Protein AF-A0A938KJ91-F1 (afdb_monomer)

pLDDT: mean 70.82, std 16.23, range [36.03, 95.19]

Radius of gyration: 26.96 Å; Cα contacts (8 Å, |Δi|>4): 65; chains: 1; bounding box: 67×36×74 Å

Structure (mmCIF, N/CA/C/O backbone):
data_AF-A0A938KJ91-F1
#
_entry.id   AF-A0A938KJ91-F1
#
loop_
_atom_site.group_PDB
_atom_site.id
_atom_site.type_symbol
_atom_site.label_atom_id
_atom_site.label_alt_id
_atom_site.label_comp_id
_atom_site.label_asym_id
_atom_site.label_entity_id
_atom_site.label_seq_id
_atom_site.pdbx_PDB_ins_code
_atom_site.Cartn_x
_atom_site.Cartn_y
_atom_site.Cartn_z
_atom_site.occupancy
_atom_site.B_iso_or_equiv
_atom_site.auth_seq_id
_atom_site.auth_comp_id
_atom_site.auth_asym_id
_atom_site.auth_atom_id
_atom_site.pdbx_PDB_model_num
ATOM 1 N N . MET A 1 1 ? 25.084 -14.509 -13.157 1.00 48.00 1 MET A N 1
ATOM 2 C CA . MET A 1 1 ? 23.986 -14.872 -12.231 1.00 48.00 1 MET A CA 1
ATOM 3 C C . MET A 1 1 ? 22.673 -14.112 -12.524 1.00 48.00 1 MET A C 1
ATOM 5 O O . MET A 1 1 ? 22.251 -13.310 -11.703 1.00 48.00 1 MET A O 1
ATOM 9 N N . PRO A 1 2 ? 22.003 -14.309 -13.680 1.00 60.06 2 PRO A N 1
ATOM 10 C CA . PRO A 1 2 ? 20.769 -13.576 -14.022 1.00 60.06 2 PRO A CA 1
ATOM 11 C C . PRO A 1 2 ? 19.477 -14.132 -13.387 1.00 60.06 2 PRO A C 1
ATOM 13 O O . PRO A 1 2 ? 18.510 -13.391 -13.254 1.00 60.06 2 PRO A O 1
ATOM 16 N N . ARG A 1 3 ? 19.447 -15.405 -12.964 1.00 67.56 3 ARG A N 1
ATOM 17 C CA . ARG A 1 3 ? 18.229 -16.057 -12.437 1.00 67.56 3 ARG A CA 1
ATOM 18 C C . ARG A 1 3 ? 17.802 -15.545 -11.054 1.00 67.56 3 ARG A C 1
ATOM 20 O O . ARG A 1 3 ? 16.616 -15.363 -10.818 1.00 67.56 3 ARG A O 1
ATOM 27 N N . ARG A 1 4 ? 18.766 -15.246 -10.176 1.00 69.56 4 ARG A N 1
ATOM 28 C CA . ARG A 1 4 ? 18.517 -14.787 -8.799 1.00 69.56 4 ARG A CA 1
ATOM 29 C C . ARG A 1 4 ? 17.796 -13.433 -8.745 1.00 69.56 4 ARG A C 1
ATOM 31 O O . ARG A 1 4 ? 16.768 -13.329 -8.095 1.00 69.56 4 ARG A O 1
ATOM 38 N N . ARG A 1 5 ? 18.256 -12.445 -9.524 1.00 67.56 5 ARG A N 1
ATOM 39 C CA . ARG A 1 5 ? 17.612 -11.117 -9.607 1.00 67.56 5 ARG A CA 1
ATOM 40 C C . ARG A 1 5 ? 16.179 -11.173 -10.142 1.00 67.56 5 ARG A C 1
ATOM 42 O O . ARG A 1 5 ? 15.347 -10.375 -9.734 1.00 67.56 5 ARG A O 1
ATOM 49 N N . LEU A 1 6 ? 15.897 -12.092 -11.069 1.00 69.69 6 LEU A N 1
ATOM 50 C CA . LEU A 1 6 ? 14.546 -12.289 -11.599 1.00 69.69 6 LEU A CA 1
ATOM 51 C C . LEU A 1 6 ? 13.614 -12.856 -10.518 1.00 69.69 6 LEU A C 1
ATOM 53 O O . LEU A 1 6 ? 12.513 -12.349 -10.349 1.00 69.69 6 LEU A O 1
ATOM 57 N N . ALA A 1 7 ? 14.069 -13.862 -9.766 1.00 69.75 7 ALA A N 1
ATOM 58 C CA . ALA A 1 7 ? 13.302 -14.438 -8.663 1.00 69.75 7 ALA A CA 1
ATOM 59 C C . ALA A 1 7 ? 13.057 -13.419 -7.536 1.00 69.75 7 ALA A C 1
ATOM 61 O O . ALA A 1 7 ? 11.929 -13.279 -7.078 1.00 69.75 7 ALA A O 1
ATOM 62 N N . GLU A 1 8 ? 14.080 -12.648 -7.155 1.00 68.88 8 GLU A N 1
ATOM 63 C CA . GLU A 1 8 ? 13.968 -11.564 -6.163 1.00 68.88 8 GLU A CA 1
ATOM 64 C C . GLU A 1 8 ? 12.967 -10.478 -6.597 1.00 68.88 8 GLU A C 1
ATOM 66 O O . GLU A 1 8 ? 12.257 -9.918 -5.765 1.00 68.88 8 GLU A O 1
ATOM 71 N N . TYR A 1 9 ? 12.875 -10.192 -7.901 1.00 66.31 9 TYR A N 1
ATOM 72 C CA . TYR A 1 9 ? 11.889 -9.256 -8.444 1.00 66.31 9 TYR A CA 1
ATOM 73 C C . TYR A 1 9 ? 10.463 -9.825 -8.404 1.00 66.31 9 TYR A C 1
ATOM 75 O O . TYR A 1 9 ? 9.531 -9.109 -8.047 1.00 66.31 9 TYR A O 1
ATOM 83 N N . LEU A 1 10 ? 10.293 -11.111 -8.733 1.00 67.88 10 LEU A N 1
ATOM 84 C CA . LEU A 1 10 ? 8.991 -11.791 -8.711 1.00 67.88 10 LEU A CA 1
ATOM 85 C C . LEU A 1 10 ? 8.439 -11.965 -7.290 1.00 67.88 10 LEU A C 1
ATOM 87 O O . LEU A 1 10 ? 7.236 -11.863 -7.087 1.00 67.88 10 LEU A O 1
ATOM 91 N N . LEU A 1 11 ? 9.316 -12.195 -6.311 1.00 68.81 11 LEU A N 1
ATOM 92 C CA . LEU A 1 11 ? 8.953 -12.417 -4.908 1.00 68.81 11 LEU A CA 1
ATOM 93 C C . LEU A 1 11 ? 8.859 -11.122 -4.091 1.00 68.81 11 LEU A C 1
ATOM 95 O O . LEU A 1 11 ? 8.714 -11.171 -2.869 1.00 68.81 11 LEU A O 1
ATOM 99 N N . ARG A 1 12 ? 8.977 -9.950 -4.726 1.00 71.81 12 ARG A N 1
ATOM 100 C CA . ARG A 1 12 ? 9.001 -8.692 -3.985 1.00 71.81 12 ARG A CA 1
ATOM 101 C C . ARG A 1 12 ? 7.652 -8.428 -3.323 1.00 71.81 12 ARG A C 1
ATOM 103 O O . ARG A 1 12 ? 6.625 -8.338 -3.997 1.00 71.81 12 ARG A O 1
ATOM 110 N N . ALA A 1 13 ? 7.694 -8.225 -2.005 1.00 70.38 13 ALA A N 1
ATOM 111 C CA . ALA A 1 13 ? 6.528 -7.824 -1.239 1.00 70.38 13 ALA A CA 1
ATOM 112 C C . ALA A 1 13 ? 5.919 -6.535 -1.836 1.00 70.38 13 ALA A C 1
ATOM 114 O O . ALA A 1 13 ? 6.646 -5.559 -2.059 1.00 70.38 13 ALA A O 1
ATOM 115 N N . PRO A 1 14 ? 4.606 -6.521 -2.127 1.00 71.38 14 PRO A N 1
ATOM 116 C CA . PRO A 1 14 ? 3.905 -5.369 -2.699 1.00 71.38 14 PRO A CA 1
ATOM 117 C C . PRO A 1 14 ? 3.937 -4.102 -1.833 1.00 71.38 14 PRO A C 1
ATOM 119 O O . PRO A 1 14 ? 3.900 -3.002 -2.379 1.00 71.38 14 PRO A O 1
ATOM 122 N N . PHE A 1 15 ? 4.039 -4.244 -0.512 1.00 75.75 15 PHE A N 1
ATOM 123 C CA . PHE A 1 15 ? 3.978 -3.147 0.452 1.00 75.75 15 PHE A CA 1
ATOM 124 C C . PHE A 1 15 ? 5.038 -3.320 1.543 1.00 75.75 15 PHE A C 1
ATOM 126 O O . PHE A 1 15 ? 5.428 -4.439 1.874 1.00 75.75 15 PHE A O 1
ATOM 133 N N . SER A 1 16 ? 5.508 -2.196 2.091 1.00 83.81 16 SER A N 1
ATOM 134 C CA . SER A 1 16 ? 6.362 -2.194 3.282 1.00 83.81 16 SER A CA 1
ATOM 135 C C . SER A 1 16 ? 5.500 -1.952 4.513 1.00 83.81 16 SER A C 1
ATOM 137 O O . SER A 1 16 ? 4.779 -0.956 4.569 1.00 83.81 16 SER A O 1
ATOM 139 N N . LEU A 1 17 ? 5.607 -2.842 5.498 1.00 87.31 17 LEU A N 1
ATOM 140 C CA . LEU A 1 17 ? 4.917 -2.716 6.783 1.00 87.31 17 LEU A CA 1
ATOM 141 C C . LEU A 1 17 ? 5.382 -1.481 7.564 1.00 87.31 17 LEU A C 1
ATOM 143 O O . LEU A 1 17 ? 4.568 -0.830 8.204 1.00 87.31 17 LEU A O 1
ATOM 147 N N . GLU A 1 18 ? 6.650 -1.088 7.427 1.00 90.00 18 GLU A N 1
ATOM 148 C CA . GLU A 1 18 ? 7.229 0.102 8.078 1.00 90.00 18 GLU A CA 1
ATOM 149 C C . GLU A 1 18 ? 6.509 1.406 7.696 1.00 90.00 18 GLU A C 1
ATOM 151 O O . GLU A 1 18 ? 6.593 2.414 8.394 1.00 90.00 18 GLU A O 1
ATOM 156 N N . LYS A 1 19 ? 5.801 1.402 6.561 1.00 90.56 19 LYS A N 1
ATOM 157 C CA . LYS A 1 19 ? 5.067 2.559 6.042 1.00 90.56 19 LYS A CA 1
ATOM 158 C C . LYS A 1 19 ? 3.629 2.641 6.542 1.00 90.56 19 LYS A C 1
ATOM 160 O O . LYS A 1 19 ? 2.959 3.627 6.239 1.00 90.56 19 LYS A O 1
ATOM 165 N N . ILE A 1 20 ? 3.155 1.628 7.262 1.00 93.00 20 ILE A N 1
ATOM 166 C CA . ILE A 1 20 ? 1.771 1.503 7.710 1.00 93.00 20 ILE A CA 1
ATOM 167 C C . ILE A 1 20 ? 1.729 1.743 9.216 1.00 93.00 20 ILE A C 1
ATOM 169 O O . ILE A 1 20 ? 2.496 1.167 9.982 1.00 93.00 20 ILE A O 1
ATOM 173 N N . THR A 1 21 ? 0.824 2.604 9.661 1.00 94.44 21 THR A N 1
ATOM 174 C CA . THR A 1 21 ? 0.555 2.812 11.084 1.00 94.44 21 THR A CA 1
ATOM 175 C C . THR A 1 21 ? -0.944 2.746 11.305 1.00 94.44 21 THR A C 1
ATOM 177 O O . THR A 1 21 ? -1.692 3.516 10.708 1.00 94.44 21 THR A O 1
ATOM 180 N N . TYR A 1 22 ? -1.379 1.803 12.136 1.00 94.38 22 TYR A N 1
ATOM 181 C CA . TYR A 1 22 ? -2.783 1.640 12.490 1.00 94.38 22 TYR A CA 1
ATOM 182 C C . TYR A 1 22 ? -3.093 2.417 13.766 1.00 94.38 22 TYR A C 1
ATOM 184 O O . TYR A 1 22 ? -2.367 2.300 14.752 1.00 94.38 22 TYR A O 1
ATOM 192 N N . ASN A 1 23 ? -4.172 3.193 13.742 1.00 93.62 23 ASN A N 1
ATOM 193 C CA . ASN A 1 23 ? -4.744 3.813 14.924 1.00 93.62 23 ASN A CA 1
ATOM 194 C C . ASN A 1 23 ? -6.047 3.087 15.285 1.00 93.62 23 ASN A C 1
ATOM 196 O O . ASN A 1 23 ? -7.021 3.141 14.529 1.00 93.62 23 ASN A O 1
ATOM 200 N N . ALA A 1 24 ? -6.051 2.427 16.444 1.00 92.00 24 ALA A N 1
ATOM 201 C CA . ALA A 1 24 ? -7.179 1.637 16.921 1.00 92.00 24 ALA A CA 1
ATOM 202 C C . ALA A 1 24 ? -8.386 2.493 17.333 1.00 92.00 24 ALA A C 1
ATOM 204 O O . ALA A 1 24 ? -9.515 2.082 17.089 1.00 92.00 24 ALA A O 1
ATOM 205 N N . GLU A 1 25 ? -8.166 3.682 17.900 1.00 91.56 25 GLU A N 1
ATOM 206 C CA . GLU A 1 25 ? -9.245 4.540 18.412 1.00 91.56 25 GLU A CA 1
ATOM 207 C C . GLU A 1 25 ? -10.111 5.103 17.284 1.00 91.56 25 GLU A C 1
ATOM 209 O O . GLU A 1 25 ? -11.334 5.136 17.370 1.00 91.56 25 GLU A O 1
ATOM 214 N N . ALA A 1 26 ? -9.466 5.511 16.192 1.00 89.38 26 ALA A N 1
ATOM 215 C CA . ALA A 1 26 ? -10.128 6.105 15.036 1.00 89.38 26 ALA A CA 1
ATOM 216 C C . ALA A 1 26 ? -10.416 5.092 13.911 1.00 89.38 26 ALA A C 1
ATOM 218 O O . ALA A 1 26 ? -10.840 5.502 12.831 1.00 89.38 26 ALA A O 1
ATOM 219 N N . ALA A 1 27 ? -10.119 3.800 14.118 1.00 92.44 27 ALA A N 1
ATOM 220 C CA . ALA A 1 27 ? -10.207 2.739 13.106 1.00 92.44 27 ALA A CA 1
ATOM 221 C C . ALA A 1 27 ? -9.620 3.155 11.737 1.00 92.44 27 ALA A C 1
ATOM 223 O O . ALA A 1 27 ? -10.195 2.901 10.671 1.00 92.44 27 ALA A O 1
ATOM 224 N N . SER A 1 28 ? -8.472 3.837 11.769 1.00 93.50 28 SER A N 1
ATOM 225 C CA . SER A 1 28 ? -7.849 4.447 10.594 1.00 93.50 28 SER A CA 1
ATOM 226 C C . SER A 1 28 ? -6.418 3.969 10.400 1.00 93.50 28 SER A C 1
ATOM 228 O O . SER A 1 28 ? -5.710 3.590 11.335 1.00 93.50 28 SER A O 1
ATOM 230 N N . VAL A 1 29 ? -5.997 3.963 9.142 1.00 94.88 29 VAL A N 1
ATOM 231 C CA . VAL A 1 29 ? -4.675 3.530 8.711 1.00 94.88 29 VAL A CA 1
ATOM 232 C C . VAL A 1 29 ? -3.969 4.717 8.079 1.00 94.88 29 VAL A C 1
ATOM 234 O O . VAL A 1 29 ? -4.422 5.265 7.075 1.00 94.88 29 VAL A O 1
ATOM 237 N N . LEU A 1 30 ? -2.834 5.098 8.653 1.00 93.44 30 LEU A N 1
ATOM 238 C CA . LEU A 1 30 ? -1.917 6.065 8.073 1.00 93.44 30 LEU A CA 1
ATOM 239 C C . LEU A 1 30 ? -0.903 5.326 7.202 1.00 93.44 30 LEU A C 1
ATOM 241 O O . LEU A 1 30 ? -0.109 4.524 7.700 1.00 93.44 30 LEU A O 1
ATOM 245 N N . TYR A 1 31 ? -0.894 5.637 5.912 1.00 92.69 31 TYR A N 1
ATOM 246 C CA . TYR A 1 31 ? 0.097 5.137 4.971 1.00 92.69 31 TYR A CA 1
ATOM 247 C C . TYR A 1 31 ? 1.075 6.246 4.585 1.00 92.69 31 TYR A C 1
ATOM 249 O O . TYR A 1 31 ? 0.663 7.326 4.165 1.00 92.69 31 TYR A O 1
ATOM 257 N N . ARG A 1 32 ? 2.382 5.992 4.713 1.00 90.19 32 ARG A N 1
ATOM 258 C CA . ARG A 1 32 ? 3.446 6.963 4.409 1.00 90.19 32 ARG A CA 1
ATOM 259 C C . ARG A 1 32 ? 4.149 6.615 3.100 1.00 90.19 32 ARG A C 1
ATOM 261 O O . ARG A 1 32 ? 4.633 5.500 2.912 1.00 90.19 32 ARG A O 1
ATOM 268 N N . SER A 1 33 ? 4.281 7.583 2.203 1.00 85.81 33 SER A N 1
ATOM 269 C CA . SER A 1 33 ? 4.994 7.443 0.933 1.00 85.81 33 SER A CA 1
ATOM 270 C C . SER A 1 33 ? 6.151 8.433 0.820 1.00 85.81 33 SER A C 1
ATOM 272 O O . SER A 1 33 ? 6.272 9.391 1.581 1.00 85.81 33 SER A O 1
ATOM 274 N N . ALA A 1 34 ? 7.012 8.215 -0.177 1.00 82.94 34 ALA A N 1
ATOM 275 C CA . ALA A 1 34 ? 7.920 9.272 -0.603 1.00 82.94 34 ALA A CA 1
ATOM 276 C C . ALA A 1 34 ? 7.103 10.463 -1.127 1.00 82.94 34 ALA A C 1
ATOM 278 O O . ALA A 1 34 ? 5.999 10.281 -1.654 1.00 82.94 34 ALA A O 1
ATOM 279 N N . ARG A 1 35 ? 7.655 11.668 -0.980 1.00 83.06 35 ARG A N 1
ATOM 280 C CA . ARG A 1 35 ? 7.003 12.912 -1.389 1.00 83.06 35 ARG A CA 1
ATOM 281 C C . ARG A 1 35 ? 6.682 12.895 -2.873 1.00 83.06 35 ARG A C 1
ATOM 283 O O . ARG A 1 35 ? 7.580 12.768 -3.705 1.00 83.06 35 ARG A O 1
ATOM 290 N N . HIS A 1 36 ? 5.400 13.028 -3.205 1.00 78.00 36 HIS A N 1
ATOM 291 C CA . HIS A 1 36 ? 4.992 13.108 -4.600 1.00 78.00 36 HIS A CA 1
ATOM 292 C C . HIS A 1 36 ? 5.396 14.469 -5.183 1.00 78.00 36 HIS A C 1
ATOM 294 O O . HIS A 1 36 ? 4.986 15.506 -4.668 1.00 78.00 36 HIS A O 1
ATOM 300 N N . TRP A 1 37 ? 6.150 14.483 -6.282 1.00 79.06 37 TRP A N 1
ATOM 301 C CA . TRP A 1 37 ? 6.707 15.707 -6.882 1.00 79.06 37 TRP A CA 1
ATOM 302 C C . TRP A 1 37 ? 5.652 16.748 -7.291 1.00 79.06 37 TRP A C 1
ATOM 304 O O . TRP A 1 37 ? 5.938 17.941 -7.304 1.00 79.06 37 TRP A O 1
ATOM 314 N N . ARG A 1 38 ? 4.427 16.314 -7.614 1.00 80.19 38 ARG A N 1
ATOM 315 C CA . ARG A 1 38 ? 3.355 17.210 -8.078 1.00 80.19 38 ARG A CA 1
ATOM 316 C C . ARG A 1 38 ? 2.440 17.684 -6.956 1.00 80.19 38 ARG A C 1
ATOM 318 O O . ARG A 1 38 ? 2.076 18.847 -6.895 1.00 80.19 38 ARG A O 1
ATOM 325 N N . THR A 1 39 ? 2.056 16.764 -6.080 1.00 81.19 39 THR A N 1
ATOM 326 C CA . THR A 1 39 ? 1.033 17.002 -5.045 1.00 81.19 39 THR A CA 1
ATOM 327 C C . THR A 1 39 ? 1.672 17.368 -3.709 1.00 81.19 39 THR A C 1
ATOM 329 O O . THR A 1 39 ? 0.980 17.798 -2.797 1.00 81.19 39 THR A O 1
ATOM 332 N N . GLN A 1 40 ? 2.987 17.149 -3.577 1.00 79.62 40 GLN A N 1
ATOM 333 C CA . GLN A 1 40 ? 3.799 17.377 -2.379 1.00 79.62 40 GLN A CA 1
ATOM 334 C C . GLN A 1 40 ? 3.270 16.684 -1.109 1.00 79.62 40 GLN A C 1
ATOM 336 O O . GLN A 1 40 ? 3.734 16.983 -0.010 1.00 79.62 40 GLN A O 1
ATOM 341 N N . ARG A 1 41 ? 2.328 15.743 -1.265 1.00 81.31 41 ARG A N 1
ATOM 342 C CA . ARG A 1 41 ? 1.768 14.903 -0.206 1.00 81.31 41 ARG A CA 1
ATOM 343 C C . ARG A 1 41 ? 2.686 13.707 0.046 1.00 81.31 41 ARG A C 1
ATOM 345 O O . ARG A 1 41 ? 3.223 13.124 -0.900 1.00 81.31 41 ARG A O 1
ATOM 352 N N . ASN A 1 42 ? 2.836 13.370 1.327 1.00 84.81 42 ASN A N 1
ATOM 353 C CA . ASN A 1 42 ? 3.749 12.330 1.826 1.00 84.81 42 ASN A CA 1
ATOM 354 C C . ASN A 1 42 ? 3.017 11.202 2.556 1.00 84.81 42 ASN A C 1
ATOM 356 O O . ASN A 1 42 ? 3.636 10.224 2.965 1.00 84.81 42 ASN A O 1
ATOM 360 N N . PHE A 1 43 ? 1.721 11.363 2.796 1.00 89.44 43 PHE A N 1
ATOM 361 C CA . PHE A 1 43 ? 0.933 10.393 3.524 1.00 89.44 43 PHE A CA 1
ATOM 362 C C . PHE A 1 43 ? -0.525 10.466 3.100 1.00 89.44 43 PHE A C 1
ATOM 364 O O . PHE A 1 43 ? -0.996 11.497 2.610 1.00 89.44 43 PHE A O 1
ATOM 371 N N . GLU A 1 44 ? -1.218 9.362 3.312 1.00 90.19 44 GLU A N 1
ATOM 372 C CA . GLU A 1 44 ? -2.639 9.217 3.062 1.00 90.19 44 GLU A CA 1
ATOM 373 C C . GLU A 1 44 ? -3.269 8.512 4.261 1.00 90.19 44 GLU A C 1
ATOM 375 O O . GLU A 1 44 ? -2.685 7.584 4.827 1.00 90.19 44 GLU A O 1
ATOM 380 N N . VAL A 1 45 ? -4.424 9.014 4.691 1.00 92.06 45 VAL A N 1
ATOM 381 C CA . VAL A 1 45 ? -5.186 8.452 5.805 1.00 92.06 45 VAL A CA 1
ATOM 382 C C . VAL A 1 45 ? -6.386 7.737 5.211 1.00 92.06 45 VAL A C 1
ATOM 384 O O . VAL A 1 45 ? -7.196 8.352 4.522 1.00 92.06 45 VAL A O 1
ATOM 387 N N . PHE A 1 46 ? -6.491 6.447 5.490 1.00 91.81 46 PHE A N 1
ATOM 388 C CA . PHE A 1 46 ? -7.591 5.597 5.059 1.00 91.81 46 PHE A CA 1
ATOM 389 C C . PHE A 1 46 ? -8.427 5.186 6.269 1.00 91.81 46 PHE A C 1
ATOM 391 O O . PHE A 1 46 ? -7.891 5.011 7.364 1.00 91.81 46 PHE A O 1
ATOM 398 N N . SER A 1 47 ? -9.726 4.950 6.085 1.00 95.19 47 SER A N 1
ATOM 399 C CA . SER A 1 47 ? -10.447 4.096 7.033 1.00 95.19 47 SER A CA 1
ATOM 400 C C . SER A 1 47 ? -9.971 2.650 6.875 1.00 95.19 47 SER A C 1
ATOM 402 O O . SER A 1 47 ? -9.534 2.245 5.793 1.00 95.19 47 SER A O 1
ATOM 404 N N . ALA A 1 48 ? -10.059 1.848 7.937 1.00 93.06 48 ALA A N 1
ATOM 405 C CA . ALA A 1 48 ? -9.585 0.463 7.915 1.00 93.06 48 ALA A CA 1
ATOM 406 C C . ALA A 1 48 ? -10.206 -0.369 6.774 1.00 93.06 48 ALA A C 1
ATOM 408 O O . ALA A 1 48 ? -9.510 -1.122 6.096 1.00 93.06 48 ALA A O 1
ATOM 409 N N . GLN A 1 49 ? -11.504 -0.187 6.513 1.00 94.88 49 GLN A N 1
ATOM 410 C CA . GLN A 1 49 ? -12.238 -0.904 5.464 1.00 94.88 49 GLN A CA 1
ATOM 411 C C . GLN A 1 49 ? -11.767 -0.511 4.060 1.00 94.88 49 GLN A C 1
ATOM 413 O O . GLN A 1 49 ? -11.522 -1.382 3.227 1.00 94.88 49 GLN A O 1
ATOM 418 N N . GLN A 1 50 ? -11.592 0.790 3.809 1.00 94.00 50 GLN A N 1
ATOM 419 C CA . GLN A 1 50 ? -11.103 1.291 2.521 1.00 94.00 50 GLN A CA 1
ATOM 420 C C . GLN A 1 50 ? -9.666 0.838 2.264 1.00 94.00 50 GLN A C 1
ATOM 422 O O . GLN A 1 50 ? -9.319 0.468 1.145 1.00 94.00 50 GLN A O 1
ATOM 427 N N . PHE A 1 51 ? -8.845 0.791 3.316 1.00 92.12 51 PHE A N 1
ATOM 428 C CA . PHE A 1 51 ? -7.484 0.284 3.215 1.00 92.12 51 PHE A CA 1
ATOM 429 C C . PHE A 1 51 ? -7.448 -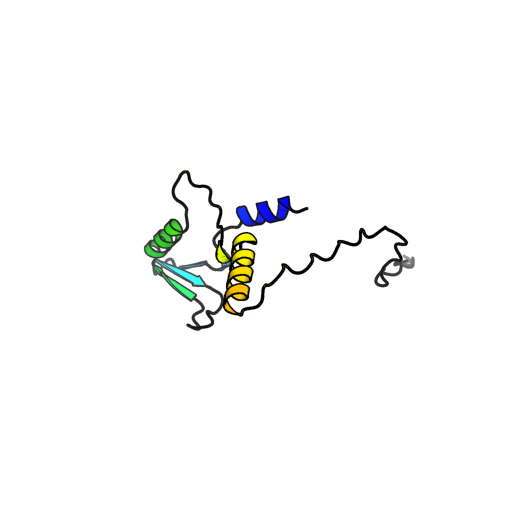1.193 2.808 1.00 92.12 51 PHE A C 1
ATOM 431 O O . PHE A 1 51 ? -6.687 -1.555 1.913 1.00 92.12 51 PHE A O 1
ATOM 438 N N . ILE A 1 52 ? -8.289 -2.038 3.417 1.00 92.44 52 ILE A N 1
ATOM 439 C CA . ILE A 1 52 ? -8.394 -3.461 3.062 1.00 92.44 52 ILE A CA 1
ATOM 440 C C . ILE A 1 52 ? -8.878 -3.629 1.618 1.00 92.44 52 ILE A C 1
ATOM 442 O O . ILE A 1 52 ? -8.295 -4.418 0.880 1.00 92.44 52 ILE A O 1
ATOM 446 N N . ALA A 1 53 ? -9.894 -2.874 1.194 1.00 94.06 53 ALA A N 1
ATOM 447 C CA . ALA A 1 53 ? -10.390 -2.923 -0.181 1.00 94.06 53 ALA A CA 1
ATOM 448 C C . ALA A 1 53 ? -9.284 -2.576 -1.196 1.00 94.06 53 ALA A C 1
ATOM 450 O O . ALA A 1 53 ? -9.001 -3.364 -2.096 1.00 94.06 53 ALA A O 1
ATOM 451 N N . ALA A 1 54 ? -8.570 -1.468 -0.978 1.00 89.31 54 ALA A N 1
ATOM 452 C CA . ALA A 1 54 ? -7.452 -1.061 -1.831 1.00 89.31 54 ALA A CA 1
ATOM 453 C C . ALA A 1 54 ? -6.291 -2.078 -1.828 1.00 89.31 54 ALA A C 1
ATOM 455 O O . ALA A 1 54 ? -5.590 -2.242 -2.828 1.00 89.31 54 ALA A O 1
ATOM 456 N N . LEU A 1 55 ? -6.075 -2.770 -0.705 1.00 87.25 55 LEU A N 1
ATOM 457 C CA . LEU A 1 55 ? -5.110 -3.865 -0.589 1.00 87.25 55 LEU A CA 1
ATOM 458 C C . LEU A 1 55 ? -5.496 -5.058 -1.463 1.00 87.25 55 LEU A C 1
ATOM 460 O O . LEU A 1 55 ? -4.639 -5.622 -2.146 1.00 87.25 55 LEU A O 1
ATOM 464 N N . LEU A 1 56 ? -6.774 -5.432 -1.444 1.00 88.00 56 LEU A N 1
ATOM 465 C CA . LEU A 1 56 ? -7.302 -6.536 -2.238 1.00 88.00 56 LEU A CA 1
ATOM 466 C C . LEU A 1 56 ? -7.241 -6.232 -3.737 1.00 88.00 56 LEU A C 1
ATOM 468 O O . LEU A 1 56 ? -6.872 -7.118 -4.500 1.00 88.00 56 LEU A O 1
ATOM 472 N N . ASP A 1 57 ? -7.474 -4.986 -4.151 1.00 85.56 57 ASP A N 1
ATOM 473 C CA . ASP A 1 57 ? -7.352 -4.570 -5.558 1.00 85.56 57 ASP A CA 1
ATOM 474 C C . ASP A 1 57 ? -5.931 -4.744 -6.121 1.00 85.56 57 ASP A C 1
ATOM 476 O O . ASP A 1 57 ? -5.736 -4.897 -7.328 1.00 85.56 57 ASP A O 1
ATOM 480 N N . GLN A 1 58 ? -4.906 -4.747 -5.261 1.00 79.50 58 GLN A N 1
ATOM 481 C CA . GLN A 1 58 ? -3.538 -5.044 -5.691 1.00 79.50 58 GLN A CA 1
ATOM 482 C C . GLN A 1 58 ? -3.275 -6.540 -5.907 1.00 79.50 58 GLN A C 1
ATOM 484 O O . GLN A 1 58 ? -2.252 -6.898 -6.513 1.00 79.50 58 GLN A O 1
ATOM 489 N N . MET A 1 59 ? -4.134 -7.413 -5.376 1.00 81.00 59 MET A N 1
ATOM 490 C CA . MET A 1 59 ? -4.022 -8.856 -5.545 1.00 81.00 59 MET A CA 1
ATOM 491 C C . MET A 1 59 ? -4.603 -9.256 -6.907 1.00 81.00 59 MET A C 1
ATOM 493 O O . MET A 1 59 ? -5.693 -8.824 -7.272 1.00 81.00 59 MET A O 1
ATOM 497 N N . PRO A 1 60 ? -3.898 -10.086 -7.690 1.00 76.75 60 PRO A N 1
ATOM 498 C CA . PRO A 1 60 ? -4.423 -10.547 -8.962 1.00 76.75 60 PRO A CA 1
ATOM 499 C C . PRO A 1 60 ? -5.597 -11.509 -8.731 1.00 76.75 60 PRO A C 1
ATOM 501 O O . PRO A 1 60 ? -5.659 -12.180 -7.693 1.00 76.75 60 PRO A O 1
ATOM 504 N N . PRO A 1 61 ? -6.492 -11.654 -9.720 1.00 77.81 61 PRO A N 1
ATOM 505 C CA . PRO A 1 61 ? -7.522 -12.679 -9.680 1.00 77.81 61 PRO A CA 1
ATOM 506 C C . PRO A 1 61 ? -6.897 -14.081 -9.631 1.00 77.81 61 PRO A C 1
ATOM 508 O O . PRO A 1 61 ? -5.806 -14.336 -10.153 1.00 77.81 61 PRO A O 1
ATOM 511 N N . LYS A 1 62 ? -7.613 -15.012 -8.995 1.00 80.75 62 LYS A N 1
ATOM 512 C CA . LYS A 1 62 ? -7.169 -16.402 -8.838 1.00 80.75 62 LYS A CA 1
ATOM 513 C C . LYS A 1 62 ? -6.895 -17.038 -10.208 1.00 80.75 62 LYS A C 1
ATOM 515 O O . LYS A 1 62 ? -7.685 -16.886 -11.133 1.00 80.75 62 LYS A O 1
ATOM 520 N N . GLY A 1 63 ? -5.784 -17.770 -10.322 1.00 77.19 63 GLY A N 1
ATOM 521 C CA . GLY A 1 63 ? -5.395 -18.489 -11.545 1.00 77.19 63 GLY A CA 1
ATOM 522 C C . GLY A 1 63 ? -4.512 -17.704 -12.523 1.00 77.19 63 GLY A C 1
ATOM 523 O O . GLY A 1 63 ? -4.043 -18.284 -13.499 1.00 77.19 63 GLY A O 1
ATOM 524 N N . VAL A 1 64 ? -4.220 -16.425 -12.257 1.00 71.94 64 VAL A N 1
ATOM 525 C CA . VAL A 1 64 ? -3.300 -15.619 -13.075 1.00 71.94 64 VAL A CA 1
ATOM 526 C C . VAL A 1 64 ? -1.949 -15.472 -12.360 1.00 71.94 64 VAL A C 1
ATOM 528 O O . VAL A 1 64 ? -1.921 -15.079 -11.192 1.00 71.94 64 VAL A O 1
ATOM 531 N N . PRO A 1 65 ? -0.805 -15.762 -13.016 1.00 66.38 65 PRO A N 1
ATOM 532 C CA . PRO A 1 65 ? 0.508 -15.521 -12.424 1.00 66.38 65 PRO A CA 1
ATOM 533 C C . PRO A 1 65 ? 0.702 -14.039 -12.078 1.00 66.38 65 PRO A C 1
ATOM 535 O O . PRO A 1 65 ? 0.562 -13.178 -12.948 1.00 66.38 65 PRO A O 1
ATOM 538 N N . GLN A 1 66 ? 1.097 -13.741 -10.834 1.00 65.94 66 GLN A N 1
ATOM 539 C CA . GLN A 1 66 ? 1.446 -12.386 -10.387 1.00 65.94 66 GLN A CA 1
ATOM 540 C C . GLN A 1 66 ? 2.801 -11.963 -10.974 1.00 65.94 66 GLN A C 1
ATOM 542 O O . GLN A 1 66 ? 3.815 -11.894 -10.284 1.00 65.94 66 GLN A O 1
ATOM 547 N N . VAL A 1 67 ? 2.853 -11.707 -12.280 1.00 66.44 67 VAL A N 1
ATOM 548 C CA . VAL A 1 67 ? 4.016 -11.098 -12.929 1.00 66.44 67 VAL A CA 1
ATOM 549 C C . VAL A 1 67 ? 3.679 -9.635 -13.170 1.00 66.44 67 VAL A C 1
ATOM 551 O O . VAL A 1 67 ? 3.025 -9.294 -14.154 1.00 66.44 67 VAL A O 1
ATOM 554 N N . ARG A 1 68 ? 4.135 -8.757 -12.268 1.00 62.22 68 ARG A N 1
ATOM 555 C CA . ARG A 1 68 ? 4.082 -7.300 -12.461 1.00 62.22 68 ARG A CA 1
ATOM 556 C C . ARG A 1 68 ? 4.993 -6.927 -13.621 1.00 62.22 68 ARG A C 1
ATOM 558 O O . ARG A 1 68 ? 6.197 -6.741 -13.468 1.00 62.22 68 ARG A O 1
ATOM 565 N N . TYR A 1 69 ? 4.420 -6.938 -14.815 1.00 57.09 69 TYR A N 1
ATOM 566 C CA . TYR A 1 69 ? 5.132 -6.695 -16.050 1.00 57.09 69 TYR A CA 1
ATOM 567 C C . TYR A 1 69 ? 4.922 -5.248 -16.479 1.00 57.09 69 TYR A C 1
ATOM 569 O O . TYR A 1 69 ? 4.003 -4.953 -17.242 1.00 57.09 69 TYR A O 1
ATOM 577 N N . ASP A 1 70 ? 5.786 -4.339 -16.022 1.00 57.56 70 ASP A N 1
ATOM 578 C CA . ASP A 1 70 ? 5.768 -2.950 -16.487 1.00 57.56 70 ASP A CA 1
ATOM 579 C C . ASP A 1 70 ? 6.194 -2.899 -17.961 1.00 57.56 70 ASP A C 1
ATOM 581 O O . ASP A 1 70 ? 7.365 -2.728 -18.324 1.00 57.56 70 ASP A O 1
ATOM 585 N N . GLY A 1 71 ? 5.212 -3.075 -18.849 1.00 63.81 71 GLY A N 1
ATOM 586 C CA . GLY A 1 71 ? 5.396 -3.160 -20.294 1.00 63.81 71 GLY A CA 1
ATOM 587 C C . GLY A 1 71 ? 6.107 -1.939 -20.868 1.00 63.81 71 GLY A C 1
ATOM 588 O O . GLY A 1 71 ? 6.811 -2.067 -21.871 1.00 63.81 71 GLY A O 1
ATOM 589 N N . CYS A 1 72 ? 6.025 -0.783 -20.200 1.00 62.12 72 CYS A N 1
ATOM 590 C CA . CYS A 1 72 ? 6.741 0.425 -20.589 1.00 62.12 72 CYS A CA 1
ATOM 591 C C . CYS A 1 72 ? 8.264 0.224 -20.584 1.00 62.12 72 CYS A C 1
ATOM 593 O O . CYS A 1 72 ? 8.929 0.713 -21.487 1.00 62.12 72 CYS A O 1
ATOM 595 N N . TYR A 1 73 ? 8.838 -0.570 -19.679 1.00 61.41 73 TYR A N 1
ATOM 596 C CA . TYR A 1 73 ? 10.293 -0.732 -19.576 1.00 61.41 73 TYR A CA 1
ATOM 597 C C . TYR A 1 73 ? 10.845 -2.029 -20.189 1.00 61.41 73 TYR A C 1
ATOM 599 O O . TYR A 1 73 ? 12.060 -2.244 -20.132 1.00 61.41 73 TYR A O 1
ATOM 607 N N . ARG A 1 74 ? 10.015 -2.846 -20.854 1.00 69.38 74 ARG A N 1
ATOM 608 C CA . ARG A 1 74 ? 10.447 -4.037 -21.613 1.00 69.38 74 ARG A CA 1
ATOM 609 C C . ARG A 1 74 ? 11.455 -3.661 -22.709 1.00 69.38 74 ARG A C 1
ATOM 611 O O . ARG A 1 74 ? 11.203 -2.768 -23.507 1.00 69.38 74 ARG A O 1
ATOM 618 N N . ASN A 1 75 ? 12.547 -4.414 -22.860 1.00 75.06 75 ASN A N 1
ATOM 619 C CA . ASN A 1 75 ? 13.520 -4.185 -23.947 1.00 75.06 75 ASN A CA 1
ATOM 620 C C . ASN A 1 75 ? 12.868 -4.138 -25.345 1.00 75.06 75 ASN A C 1
ATOM 622 O O . ASN A 1 75 ? 13.241 -3.309 -26.167 1.00 75.06 75 ASN A O 1
ATOM 626 N N . LYS A 1 76 ? 11.849 -4.975 -25.591 1.00 76.94 76 LYS A N 1
ATOM 627 C CA . LYS A 1 76 ? 11.040 -4.960 -26.823 1.00 76.94 76 LYS A CA 1
ATOM 628 C C . LYS A 1 76 ? 10.262 -3.648 -27.005 1.00 76.94 76 LYS A C 1
ATOM 630 O O . LYS A 1 76 ? 10.292 -3.101 -28.098 1.00 76.94 76 LYS A O 1
ATOM 635 N N . SER A 1 77 ? 9.590 -3.133 -25.969 1.00 77.12 77 SER A N 1
ATOM 636 C CA . SER A 1 77 ? 8.821 -1.880 -26.079 1.00 77.12 77 SER A CA 1
ATOM 637 C C . SER A 1 77 ? 9.735 -0.658 -26.175 1.00 77.12 77 SER A C 1
ATOM 639 O O . SER A 1 77 ? 9.467 0.235 -26.973 1.00 77.12 77 SER A O 1
ATOM 641 N N . ARG A 1 78 ? 10.867 -0.652 -25.454 1.00 77.94 78 ARG A N 1
ATOM 642 C CA . ARG A 1 78 ? 11.928 0.358 -25.616 1.00 77.94 78 ARG A CA 1
ATOM 643 C C . ARG A 1 78 ? 12.487 0.361 -27.037 1.00 77.94 78 ARG A C 1
ATOM 645 O O . ARG A 1 78 ? 12.572 1.420 -27.646 1.00 77.94 78 ARG A O 1
ATOM 652 N N . GLY A 1 79 ? 12.825 -0.815 -27.568 1.00 82.88 79 GLY A N 1
ATOM 653 C CA . GLY A 1 79 ? 13.335 -0.955 -28.932 1.00 82.88 79 GLY A CA 1
ATOM 654 C C . GLY A 1 79 ? 12.318 -0.519 -29.986 1.00 82.88 79 GLY A C 1
ATOM 655 O O . GLY A 1 79 ? 12.694 0.118 -30.962 1.00 82.88 79 GLY A O 1
ATOM 656 N N . LEU A 1 80 ? 11.029 -0.799 -29.771 1.00 82.69 80 LEU A N 1
ATOM 657 C CA . LEU A 1 80 ? 9.967 -0.360 -30.674 1.00 82.69 80 LEU A CA 1
ATOM 658 C C . LEU A 1 80 ? 9.814 1.167 -30.671 1.00 82.69 80 LEU A C 1
ATOM 660 O O . LEU A 1 80 ? 9.783 1.759 -31.742 1.00 82.69 80 LEU A O 1
ATOM 664 N N . ARG A 1 81 ? 9.827 1.807 -29.492 1.00 81.88 81 ARG A N 1
ATOM 665 C CA . ARG A 1 81 ? 9.780 3.275 -29.378 1.00 81.88 81 ARG A CA 1
ATOM 666 C C . ARG A 1 81 ? 10.988 3.963 -30.004 1.00 81.88 81 ARG A C 1
ATOM 668 O O . ARG A 1 81 ? 10.832 5.003 -30.628 1.00 81.88 81 ARG A O 1
ATOM 675 N N . GLN A 1 82 ? 12.180 3.385 -29.860 1.00 79.31 82 GLN A N 1
ATOM 676 C CA . GLN A 1 82 ? 13.387 3.904 -30.512 1.00 79.31 82 GLN A CA 1
ATOM 677 C C . GLN A 1 82 ? 13.277 3.842 -32.039 1.00 79.31 82 GLN A C 1
ATOM 679 O O . GLN A 1 82 ? 13.675 4.785 -32.715 1.00 79.31 82 GLN A O 1
ATOM 684 N N . ARG A 1 83 ? 12.692 2.766 -32.581 1.00 78.38 83 ARG A N 1
ATOM 685 C CA . ARG A 1 83 ? 12.446 2.637 -34.023 1.00 78.38 83 ARG A CA 1
ATOM 686 C C . ARG A 1 83 ? 11.432 3.668 -34.507 1.00 78.38 83 ARG A C 1
ATOM 688 O O . ARG A 1 83 ? 11.733 4.395 -35.441 1.00 78.38 83 ARG A O 1
ATOM 695 N N . THR A 1 84 ? 10.285 3.790 -33.839 1.00 78.56 84 THR A N 1
ATOM 696 C CA . THR A 1 84 ? 9.234 4.743 -34.234 1.00 78.56 84 THR A CA 1
ATOM 697 C C . THR A 1 84 ? 9.663 6.203 -34.066 1.00 78.56 84 THR A C 1
ATOM 699 O O . THR A 1 84 ? 9.330 7.027 -34.911 1.00 78.56 84 THR A O 1
ATOM 702 N N . ALA A 1 85 ? 10.441 6.532 -33.027 1.00 74.25 85 ALA A N 1
ATOM 703 C CA . ALA A 1 85 ? 11.006 7.871 -32.842 1.00 74.25 85 ALA A CA 1
ATOM 704 C C . ALA A 1 85 ? 12.051 8.218 -33.919 1.00 74.25 85 ALA A C 1
ATOM 706 O O . ALA A 1 85 ? 12.106 9.358 -34.374 1.00 74.25 85 ALA A O 1
ATOM 707 N N . GLY A 1 86 ? 12.843 7.237 -34.370 1.00 62.28 86 GLY A N 1
ATOM 708 C CA . GLY A 1 86 ? 13.752 7.416 -35.505 1.00 62.28 86 GLY A CA 1
ATOM 709 C C . GLY A 1 86 ? 13.014 7.641 -36.826 1.00 62.28 86 GLY A C 1
ATOM 710 O O . GLY A 1 86 ? 13.361 8.555 -37.572 1.00 62.28 86 GLY A O 1
ATOM 711 N N . THR A 1 87 ? 11.940 6.882 -37.075 1.00 58.12 87 THR A N 1
ATOM 712 C CA . THR A 1 87 ? 11.093 7.039 -38.270 1.00 58.12 87 THR A CA 1
ATOM 713 C C . THR A 1 87 ? 10.431 8.420 -38.336 1.00 58.12 87 THR A C 1
ATOM 715 O O . THR A 1 87 ? 10.431 9.031 -39.398 1.00 58.12 87 THR A O 1
ATOM 718 N N . ALA A 1 88 ? 9.940 8.955 -37.213 1.00 58.12 88 ALA A N 1
ATOM 719 C CA . ALA A 1 88 ? 9.333 10.291 -37.159 1.00 58.12 88 ALA A CA 1
ATOM 720 C C . ALA A 1 88 ? 10.340 11.447 -37.359 1.00 58.12 88 ALA A C 1
ATOM 722 O O . ALA A 1 88 ? 9.959 12.522 -37.807 1.00 58.12 88 ALA A O 1
ATOM 723 N N . SER A 1 89 ? 11.627 11.234 -37.058 1.00 53.59 89 SER A N 1
ATOM 724 C CA . SER A 1 89 ? 12.702 12.225 -37.236 1.00 53.59 89 SER A CA 1
ATOM 725 C C . SER A 1 89 ? 13.398 12.141 -38.609 1.00 53.59 89 SER A C 1
ATOM 727 O O . SER A 1 89 ? 14.394 12.836 -38.816 1.00 53.59 89 SER A O 1
ATOM 729 N N . GLY A 1 90 ? 12.951 11.271 -39.526 1.00 50.66 90 GLY A N 1
ATOM 730 C CA . GLY A 1 90 ? 13.613 11.050 -40.821 1.00 50.66 90 GLY A CA 1
ATOM 731 C C . GLY A 1 90 ? 15.006 10.405 -40.727 1.00 50.66 90 GLY A C 1
ATOM 732 O O . GLY A 1 90 ? 15.712 10.313 -41.727 1.00 50.66 90 GLY A O 1
ATOM 733 N N . LYS A 1 91 ? 15.424 9.945 -39.538 1.00 50.88 91 LYS A N 1
ATOM 734 C CA . LYS A 1 91 ? 16.723 9.300 -39.307 1.00 50.88 91 LYS A CA 1
ATOM 735 C C . LYS A 1 91 ? 16.5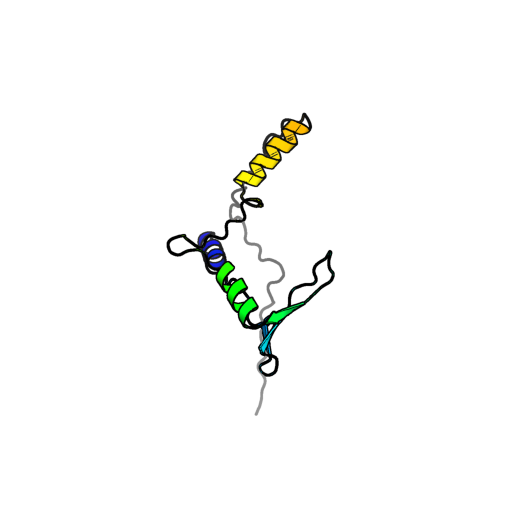03 7.805 -39.113 1.00 50.88 91 LYS A C 1
ATOM 737 O O . LYS A 1 91 ? 15.998 7.374 -38.075 1.00 50.88 91 LYS A O 1
ATOM 742 N N . THR A 1 92 ? 16.918 6.996 -40.085 1.00 47.34 92 THR A N 1
ATOM 743 C CA . THR A 1 92 ? 16.961 5.532 -39.958 1.00 47.34 92 THR A CA 1
ATOM 744 C C . THR A 1 92 ? 17.951 5.156 -38.852 1.00 47.34 92 THR A C 1
ATOM 746 O O . THR A 1 92 ? 19.143 4.986 -39.090 1.00 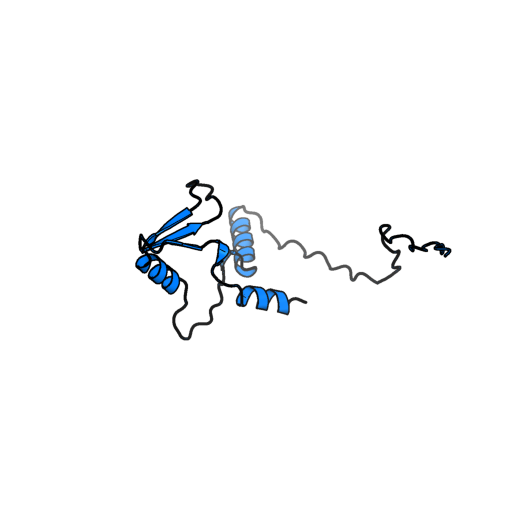47.34 92 THR A O 1
ATOM 749 N N . HIS A 1 93 ? 17.481 5.071 -37.605 1.00 54.22 93 HIS A N 1
ATOM 750 C CA . HIS A 1 93 ? 18.305 4.650 -36.476 1.00 54.22 93 HIS A CA 1
ATOM 751 C C . HIS A 1 93 ? 18.580 3.146 -36.585 1.00 54.22 93 HIS A C 1
ATOM 753 O O . HIS A 1 93 ? 17.797 2.311 -36.123 1.00 54.22 93 HIS A O 1
ATOM 759 N N . ALA A 1 94 ? 19.716 2.792 -37.188 1.00 56.47 94 ALA A N 1
ATOM 760 C CA . ALA A 1 94 ? 20.310 1.478 -36.993 1.00 56.47 94 ALA A CA 1
ATOM 761 C C . ALA A 1 94 ? 20.572 1.284 -35.484 1.00 56.47 94 ALA A C 1
ATOM 763 O O . ALA A 1 94 ? 21.017 2.226 -34.818 1.00 56.47 94 ALA A O 1
ATOM 764 N N . PRO A 1 95 ? 20.264 0.106 -34.906 1.00 58.50 95 PRO A N 1
ATOM 765 C CA . PRO A 1 95 ? 20.525 -0.139 -33.492 1.00 58.50 95 PRO A CA 1
ATOM 766 C C . PRO A 1 95 ? 22.009 0.133 -33.203 1.00 58.50 95 PRO A C 1
ATOM 768 O O . PRO A 1 95 ? 22.846 -0.283 -34.009 1.00 58.50 95 PRO A O 1
ATOM 771 N N . PRO A 1 96 ? 22.362 0.817 -32.093 1.00 59.97 96 PRO A N 1
ATOM 772 C CA . PRO A 1 96 ? 23.761 1.068 -31.782 1.00 59.97 96 PRO A CA 1
ATOM 773 C C . PRO A 1 96 ? 24.481 -0.276 -31.744 1.00 59.97 96 PRO A C 1
ATOM 775 O O . PRO A 1 96 ? 24.010 -1.212 -31.084 1.00 59.97 96 PRO A O 1
ATOM 778 N N . ALA A 1 97 ? 25.578 -0.386 -32.498 1.00 55.78 97 ALA A N 1
ATOM 779 C CA . ALA A 1 97 ? 26.385 -1.592 -32.546 1.00 55.78 97 ALA A CA 1
ATOM 780 C C . ALA A 1 97 ? 26.689 -2.001 -31.106 1.00 55.78 97 ALA A C 1
ATOM 782 O O . ALA A 1 97 ? 27.316 -1.260 -30.349 1.00 55.78 97 ALA A O 1
ATOM 783 N N . ARG A 1 98 ? 26.158 -3.158 -30.694 1.00 55.56 98 ARG A N 1
ATOM 784 C CA . ARG A 1 98 ? 26.400 -3.685 -29.355 1.00 55.56 98 ARG A CA 1
ATOM 785 C C . ARG A 1 98 ? 27.919 -3.775 -29.223 1.00 55.56 98 ARG A C 1
ATOM 787 O O . ARG A 1 98 ? 28.506 -4.477 -30.051 1.00 55.56 98 ARG A O 1
ATOM 794 N N . PRO A 1 99 ? 28.561 -3.084 -28.261 1.00 57.44 99 PRO A N 1
ATOM 795 C CA . PRO A 1 99 ? 30.008 -3.145 -28.148 1.00 57.44 99 PRO A CA 1
ATOM 796 C C . PRO A 1 99 ? 30.373 -4.621 -28.052 1.00 57.44 99 PRO A C 1
ATOM 798 O O . PRO A 1 99 ? 29.809 -5.351 -27.222 1.00 57.44 99 PRO A O 1
ATOM 801 N N . ARG A 1 100 ? 31.218 -5.091 -28.981 1.00 55.31 100 ARG A N 1
ATOM 802 C CA . ARG A 1 100 ? 31.713 -6.467 -28.953 1.00 55.31 100 ARG A CA 1
ATOM 803 C C . ARG A 1 100 ? 32.305 -6.624 -27.566 1.00 55.31 100 ARG A C 1
ATOM 805 O O . ARG A 1 100 ? 33.203 -5.877 -27.191 1.00 55.31 100 ARG A O 1
ATOM 812 N N . ARG A 1 101 ? 31.737 -7.526 -26.763 1.00 58.56 101 ARG A N 1
ATOM 813 C CA . ARG A 1 101 ? 32.326 -7.864 -25.471 1.00 58.56 101 ARG A CA 1
ATOM 814 C C . ARG A 1 101 ? 33.736 -8.335 -25.785 1.00 58.56 101 ARG A C 1
ATOM 816 O O . ARG A 1 101 ? 33.891 -9.444 -26.293 1.00 58.56 101 ARG A O 1
ATOM 823 N N . HIS A 1 102 ? 34.731 -7.495 -25.522 1.00 51.16 102 HIS A N 1
ATOM 824 C CA . HIS A 1 102 ? 36.102 -7.950 -25.463 1.00 51.16 102 HIS A CA 1
ATOM 825 C C . HIS A 1 102 ? 36.095 -9.040 -24.401 1.00 51.16 102 HIS A C 1
ATOM 827 O O . HIS A 1 102 ? 35.769 -8.798 -23.236 1.00 51.16 102 HIS A O 1
ATOM 833 N N . ARG A 1 103 ? 36.302 -10.282 -24.843 1.00 48.47 103 ARG A N 1
ATOM 834 C CA . ARG A 1 103 ? 36.574 -11.395 -23.948 1.00 48.47 103 ARG A CA 1
ATOM 835 C C . ARG A 1 103 ? 37.807 -10.945 -23.178 1.00 48.47 103 ARG A C 1
ATOM 837 O O . ARG A 1 103 ? 38.876 -10.860 -23.767 1.00 48.47 103 ARG A O 1
ATOM 844 N N . PHE A 1 104 ? 37.622 -10.543 -21.924 1.00 41.09 104 PHE A N 1
ATOM 845 C CA . PHE A 1 104 ? 38.723 -10.163 -21.056 1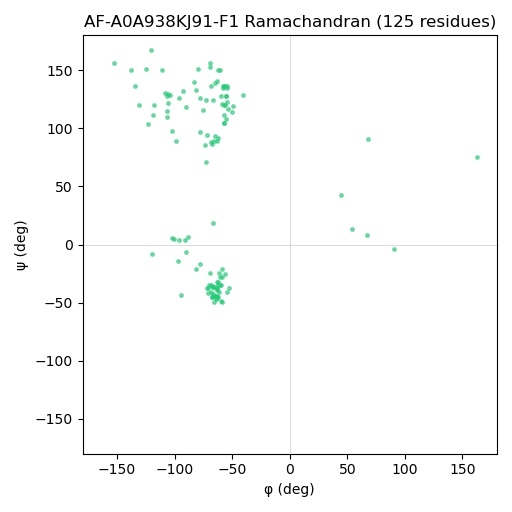.00 41.09 104 PHE A CA 1
ATOM 846 C C . PHE A 1 104 ? 39.537 -11.437 -20.845 1.00 41.09 104 PHE A C 1
ATOM 848 O O . PHE A 1 104 ? 39.174 -12.293 -20.035 1.00 41.09 104 PHE A O 1
ATOM 855 N N . SER A 1 105 ? 40.558 -11.634 -21.677 1.00 49.25 105 SER A N 1
ATOM 856 C CA . SER A 1 105 ? 41.595 -12.616 -21.414 1.00 49.25 105 SER A CA 1
ATOM 857 C C . SER A 1 105 ? 42.169 -12.244 -20.056 1.00 49.25 105 SER A C 1
ATOM 859 O O . SER A 1 105 ? 42.618 -11.116 -19.867 1.00 49.25 105 SER A O 1
ATOM 861 N N . ARG A 1 106 ? 42.081 -13.157 -19.083 1.00 50.16 106 ARG A N 1
ATOM 862 C CA . ARG A 1 106 ? 42.801 -13.016 -17.817 1.00 50.16 106 ARG A CA 1
ATOM 863 C C . ARG A 1 106 ? 44.291 -13.023 -18.148 1.00 50.16 106 ARG A C 1
ATOM 865 O O . ARG A 1 106 ? 44.886 -14.088 -18.240 1.00 50.16 106 ARG A O 1
ATOM 872 N N . MET A 1 107 ? 44.875 -11.855 -18.361 1.00 42.28 107 MET A N 1
ATOM 873 C CA . MET A 1 107 ? 46.317 -11.670 -18.394 1.00 42.28 107 MET A CA 1
ATOM 874 C C . MET A 1 107 ? 46.644 -10.706 -17.261 1.00 42.28 107 MET A C 1
ATOM 876 O O . MET A 1 107 ? 46.204 -9.563 -17.284 1.00 42.28 107 MET A O 1
ATOM 880 N N . GLY A 1 108 ? 47.329 -11.229 -16.242 1.00 53.16 108 GLY A N 1
ATOM 881 C CA . GLY A 1 108 ? 47.881 -10.474 -15.119 1.00 53.16 108 GLY A CA 1
ATOM 882 C C . GLY A 1 108 ? 46.842 -9.860 -14.184 1.00 53.16 108 GLY A C 1
ATOM 883 O O . GLY A 1 108 ? 46.445 -8.713 -14.349 1.00 53.16 108 GLY A O 1
ATOM 884 N N . GLN A 1 109 ? 46.450 -10.591 -13.138 1.00 5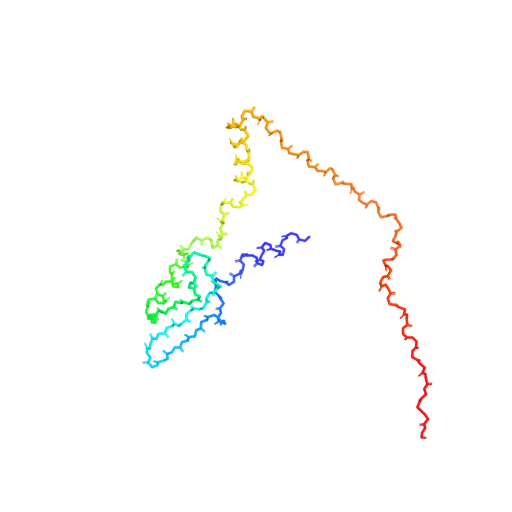2.97 109 GLN A N 1
ATOM 885 C CA . GLN A 1 109 ? 45.916 -9.940 -11.943 1.00 52.97 109 GLN A CA 1
ATOM 886 C C . GLN A 1 109 ? 47.068 -9.174 -11.276 1.00 52.97 109 GLN A C 1
ATOM 888 O O . GLN A 1 109 ? 47.766 -9.729 -10.437 1.00 52.97 109 GLN A O 1
ATOM 893 N N . ALA A 1 110 ? 47.297 -7.920 -11.665 1.00 53.97 110 ALA A N 1
ATOM 894 C CA . ALA A 1 110 ? 47.905 -6.969 -10.746 1.00 53.97 110 ALA A CA 1
ATOM 895 C C . ALA A 1 110 ? 46.806 -6.586 -9.751 1.00 53.97 110 ALA A C 1
ATOM 897 O O . ALA A 1 110 ? 45.748 -6.088 -10.146 1.00 53.97 110 ALA A O 1
ATOM 898 N N . ALA A 1 111 ? 47.013 -6.930 -8.481 1.00 54.12 111 ALA A N 1
ATOM 899 C CA . ALA A 1 111 ? 46.072 -6.629 -7.416 1.00 54.12 111 ALA A CA 1
ATOM 900 C C . ALA A 1 111 ? 45.797 -5.111 -7.376 1.00 54.12 111 ALA A C 1
ATOM 902 O O . ALA A 1 111 ? 46.734 -4.320 -7.501 1.00 54.12 111 ALA A O 1
ATOM 903 N N . PRO A 1 112 ? 44.536 -4.672 -7.229 1.00 54.66 112 PRO A N 1
ATOM 904 C CA . PRO A 1 112 ? 44.243 -3.260 -7.037 1.00 54.66 112 PRO A CA 1
ATOM 905 C C . PRO A 1 112 ? 44.872 -2.773 -5.721 1.00 54.66 112 PRO A C 1
ATOM 907 O O . PRO A 1 112 ? 44.854 -3.475 -4.711 1.00 54.66 112 PRO A O 1
ATOM 910 N N . SER A 1 113 ? 45.407 -1.554 -5.734 1.00 54.06 113 SER A N 1
ATOM 911 C CA . SER A 1 113 ? 46.230 -0.927 -4.685 1.00 54.06 113 SER A CA 1
ATOM 912 C C . SER A 1 113 ? 45.519 -0.618 -3.354 1.00 54.06 113 SER A C 1
ATOM 914 O O . SER A 1 113 ? 46.003 0.201 -2.582 1.00 54.06 113 SER A O 1
ATOM 916 N N . TRP A 1 114 ? 44.369 -1.235 -3.078 1.00 51.12 114 TRP A N 1
ATOM 917 C CA . TRP A 1 114 ? 43.700 -1.182 -1.772 1.00 51.12 114 TRP A CA 1
ATOM 918 C C . TRP A 1 114 ? 43.938 -2.445 -0.934 1.00 51.12 114 TRP A C 1
ATOM 920 O O . TRP A 1 114 ? 43.365 -2.562 0.147 1.00 51.12 114 TRP A O 1
ATOM 930 N N . ALA A 1 115 ? 44.768 -3.384 -1.407 1.00 47.62 115 ALA A N 1
ATOM 931 C CA . ALA A 1 115 ? 45.243 -4.493 -0.587 1.00 47.62 115 ALA A CA 1
ATOM 932 C C . ALA A 1 115 ? 45.911 -3.932 0.682 1.00 47.62 115 ALA A C 1
ATOM 934 O O . ALA A 1 115 ? 46.968 -3.306 0.618 1.00 47.62 115 ALA A O 1
ATOM 935 N N . MET A 1 116 ? 45.224 -4.100 1.812 1.00 50.72 116 MET A N 1
ATOM 936 C CA . MET A 1 116 ? 45.699 -3.740 3.145 1.00 50.72 116 MET A CA 1
ATOM 937 C C . MET A 1 116 ? 47.057 -4.412 3.397 1.00 50.72 116 MET A C 1
ATOM 939 O O . MET A 1 116 ? 47.177 -5.602 3.099 1.00 50.72 116 MET A O 1
ATOM 943 N N . PRO A 1 117 ? 48.063 -3.703 3.939 1.00 56.19 117 PRO A N 1
ATOM 944 C CA . PRO A 1 117 ? 49.276 -4.355 4.396 1.00 56.19 117 PRO A CA 1
ATOM 945 C C . PRO A 1 117 ? 48.941 -5.278 5.569 1.00 56.19 117 PRO A C 1
ATOM 947 O O . PRO A 1 117 ? 48.127 -4.936 6.430 1.00 56.19 117 PRO A O 1
ATOM 950 N N . ASP A 1 118 ? 49.566 -6.452 5.567 1.00 55.28 118 ASP A N 1
ATOM 951 C CA . ASP A 1 118 ? 49.443 -7.467 6.603 1.00 55.28 118 ASP A CA 1
ATOM 952 C C . ASP A 1 118 ? 49.637 -6.850 7.994 1.00 55.28 118 ASP A C 1
ATOM 954 O O . ASP A 1 118 ? 50.683 -6.282 8.314 1.00 55.28 118 ASP A O 1
ATOM 958 N N . TYR A 1 119 ? 48.611 -6.956 8.837 1.00 48.16 119 TYR A N 1
ATOM 959 C CA . TYR A 1 119 ? 48.691 -6.562 10.237 1.00 48.16 119 TYR A CA 1
ATOM 960 C C . TYR A 1 119 ? 49.521 -7.610 10.992 1.00 48.16 119 TYR A C 1
ATOM 962 O O . TYR A 1 119 ? 48.982 -8.561 11.557 1.00 48.16 119 TYR A O 1
ATOM 970 N N . SER A 1 120 ? 50.848 -7.462 10.990 1.00 58.41 120 SER A N 1
ATOM 971 C CA . SER A 1 120 ? 51.720 -8.160 11.936 1.00 58.41 120 SER A CA 1
ATOM 972 C C . SER A 1 120 ? 51.647 -7.440 13.287 1.00 58.41 120 SER A C 1
ATOM 974 O O . SER A 1 120 ? 52.297 -6.414 13.494 1.00 58.41 120 SER A O 1
ATOM 976 N N . GLY A 1 121 ? 50.815 -7.937 14.202 1.00 53.88 121 GLY A N 1
ATOM 977 C CA . GLY A 1 121 ? 50.765 -7.422 15.571 1.00 53.88 121 GLY A CA 1
ATOM 978 C C . GLY A 1 121 ? 52.054 -7.754 16.339 1.00 53.88 121 GLY A C 1
ATOM 979 O O . GLY A 1 121 ? 52.520 -8.892 16.249 1.00 53.88 121 GLY A O 1
ATOM 980 N N . PRO A 1 122 ? 52.643 -6.819 17.107 1.00 50.06 122 PRO A N 1
ATOM 981 C CA . PRO A 1 122 ? 53.731 -7.152 18.009 1.00 50.06 122 P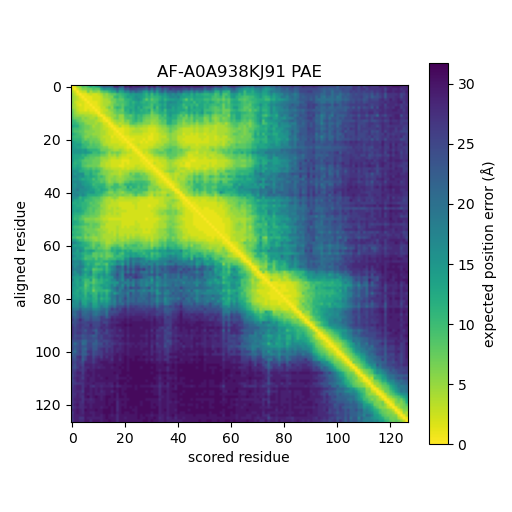RO A CA 1
ATOM 982 C C . PRO A 1 122 ? 53.195 -7.820 19.283 1.00 50.06 122 PRO A C 1
ATOM 984 O O . PRO A 1 122 ? 52.339 -7.296 19.994 1.00 50.06 122 PRO A O 1
ATOM 987 N N . THR A 1 123 ? 53.756 -8.993 19.561 1.00 58.44 123 THR A N 1
ATOM 988 C CA . THR A 1 123 ? 53.901 -9.624 20.878 1.00 58.44 123 THR A CA 1
ATOM 989 C C . THR A 1 123 ? 54.292 -8.617 21.960 1.00 58.44 123 THR A C 1
ATOM 991 O O . THR A 1 123 ? 55.303 -7.934 21.816 1.00 58.44 123 THR A O 1
ATOM 994 N N . GLY A 1 124 ? 53.561 -8.595 23.080 1.00 42.50 124 GLY A N 1
ATOM 995 C CA . GLY A 1 124 ? 54.013 -7.898 24.285 1.00 42.50 124 GLY A CA 1
ATOM 996 C C . GLY A 1 124 ? 52.928 -7.617 25.322 1.00 42.50 124 GLY A C 1
ATOM 997 O O . GLY A 1 124 ? 52.530 -6.472 25.484 1.00 42.50 124 GLY A O 1
ATOM 998 N N . TYR A 1 125 ? 52.500 -8.637 26.068 1.00 36.03 125 TYR A N 1
ATOM 999 C CA . TYR A 1 125 ? 51.966 -8.455 27.422 1.00 36.03 125 TYR A CA 1
ATOM 1000 C C . TYR A 1 125 ? 52.815 -9.328 28.352 1.00 36.03 125 TYR A C 1
ATOM 1002 O O . TYR A 1 125 ? 52.731 -10.556 28.318 1.00 36.03 125 TYR A O 1
ATOM 1010 N N . GLN A 1 126 ? 53.718 -8.683 29.092 1.00 44.56 126 GLN A N 1
ATOM 1011 C CA . GLN A 1 126 ? 54.426 -9.271 30.229 1.00 44.56 126 GLN A CA 1
ATOM 1012 C C . GLN A 1 126 ? 53.500 -9.242 31.455 1.00 44.56 126 GLN A C 1
ATOM 1014 O O . GLN A 1 126 ? 52.601 -8.403 31.526 1.00 44.56 126 GLN A O 1
ATOM 1019 N N . LYS A 1 127 ? 53.713 -10.215 32.345 1.00 44.25 127 LYS A N 1
ATOM 1020 C CA . LYS A 1 127 ? 52.962 -10.465 33.584 1.00 44.25 127 LYS A CA 1
ATOM 1021 C C . LYS A 1 127 ? 52.929 -9.282 34.544 1.00 44.25 127 LYS A C 1
ATOM 1023 O O . LYS A 1 127 ? 53.954 -8.573 34.622 1.00 44.25 127 LYS A O 1
#

Mean predicted aligned error: 17.9 Å

Foldseek 3Di:
DPPVVVVCLLPDDPDDPVQWDADPVQQKIKGAADQDPPPRDGIDIGRVVVVVVVVVVLDDPPPDRPDPDPVCPDPVNVVVVVCVVCVVVVHRDDDPDPPPPPPPDPDDPPDPPPPDPDPPDDDDDDD

Solvent-accessible surface area (backbone atoms only — not comparable to full-atom values): 8467 Å² total; per-residue (Å²): 127,72,66,60,63,52,51,56,61,63,68,52,74,94,70,65,69,92,35,52,45,79,41,81,91,74,48,28,31,41,37,56,53,76,66,35,90,85,77,68,49,40,62,50,81,34,49,50,68,58,46,52,51,60,54,52,71,72,51,71,64,91,96,56,83,77,68,89,68,64,60,78,75,33,70,68,48,47,52,49,51,53,47,55,54,19,59,78,67,77,41,87,67,69,76,77,77,72,76,75,76,74,78,79,72,93,70,76,90,72,76,68,94,76,70,74,78,82,84,79,76,81,88,84,83,80,134

Secondary structure (DSSP, 8-state):
-HHHHHHHHHT--SS-GGGEEEETTTTEEEEE-PPPTTT---EEEEEHHHHHHHHHHTSPPTTS------GGG-HHHHHHHHHHHHHHTT---PPP-PPP------------TT-PPP---------

Sequence (127 aa):
MPRRRLAEYLLRAPFSLEKITYNAEAASVLYRSARHWRTQRNFEVFSAQQFIAALLDQMPPKGVPQVRYDGCYRNKSRGLRQRTAGTASGKTHAPPARPRRHRFSRMGQAAPSWAMPDYSGPTGYQK

=== Feature glossary ===
A reading guide for the features in this record.

Start from the sequence.

  · Sequence gives the chain of amino acids in standard one-letter code (A=alanine, C=cysteine, …, Y=tyrosine), read N→C. It is the only feature that is directly encoded by the gene; all structural features are derived from the folded form of this sequence.

Fold it, and you get atomic coordinates and the backbone conformation that goes with them.

  · The mmCIF table is the protein's shape written out atom by atom. For each backbone N, Cα, C, and carbonyl O, it records an (x, y, z) coordinate triple in Å plus the residue type, chain letter, and residue number.

  · Backbone dihedral angles. Every residue except chain termini has a φ (preceding-C → N → Cα → C) and a ψ (N → Cα → C → next-N). They are reported in degrees following the IUPAC sign convention. Secondary structure is essentially a statement about which (φ, ψ) basin each residue occupies.

  · DSSP 8-state secondary structure assigns each residue one of H (α-helix), G (3₁₀-helix), I (π-helix), E (extended β-strand), B (isolated β-bridge), T (hydrogen-bonded turn), S (bend), or '-' (coil). The assignment is computed from backbone hydrogen-bond geometry via the Kabsch–Sander algorithm.

  · P-SEA three-state annotation labels each residue as helix, strand, or coil based purely on the geometry of the Cα trace. It serves as a fallback when the full backbone (and thus DSSP) is unavailable.

Summarize the fold with a handful of shape descriptors and a per-residue structural alphabet.

  · Radius of gyration (Rg) is the root-mean-square distan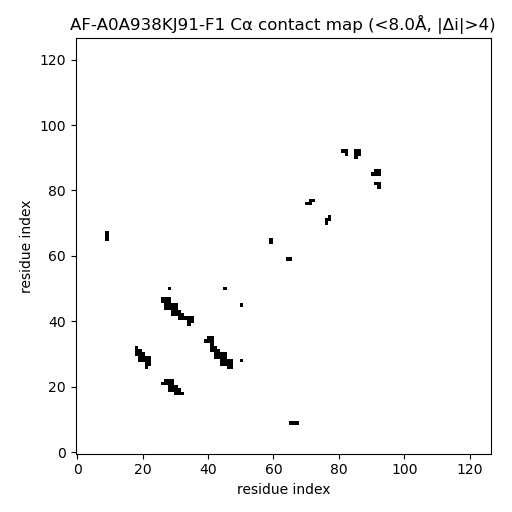ce of Cα atoms from their centroid — a single number for overall size and compactness. A globular domain of N residues has Rg ≈ 2.2·N^0.38 Å; an extended or disordered chain has a much larger Rg. The Cα contact count is the number of residue pairs whose Cα atoms are within 8 Å and are more than four positions apart in sequence — a standard proxy for tertiary packing density. The bounding box is the smallest axis-aligned box enclosing all Cα atoms.

  · Foldseek's 3Di representation compresses backbone geometry into a per-residue letter drawn from a learned twenty-state alphabet. It captures the tertiary interaction pattern around each residue — which residues are packed against it in space, regardless of where they are in sequence.

  · Accessible surface area quantifies burial. A residue with SASA near zero is packed into the hydrophobic core; one with SASA >100 Å² sits on the surface. Computed here via the Shrake–Rupley numerical algorithm with a 1.4 Å probe.

Ask how reliable the model is.

  · For AlphaFold models, the B-factor field carries pLDDT — the model's own estimate of local accuracy on a 0–100 scale. Regions with pLDDT<50 should be treated as essentially unmodeled; they often correspond to intrinsically disordered segments.

  · For experimental (PDB) structures, the B-factor (temperature factor) quantifies the positional spread of each atom in the crystal — a combination of thermal vibration and static disorder — in units of Å². High B-factors mark flexible loops or poorly resolved regions; low B-factors mark the rigid, well-ordered core.

  · PAE(i, j) answers: if I align the predicted and true structures on residue i, how far off (in Å) do I expect residue j to be? A block-diagonal PAE matrix with low values on the blocks and high values off-diagonal is the signature of a multi-domain protein with confidently predicted domains but uncertain inter-domain orientation.

Place it in co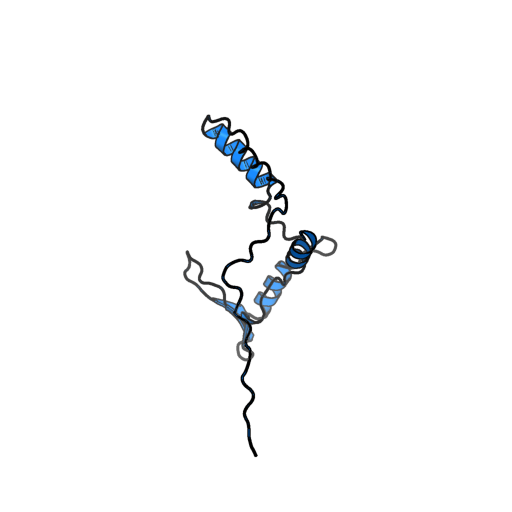ntext: what it resembles, what it is annotated as, and how it looks.

  · Structural nearest neighbors (via Foldseek easy-search vs the PDB). Reported per hit: target PDB 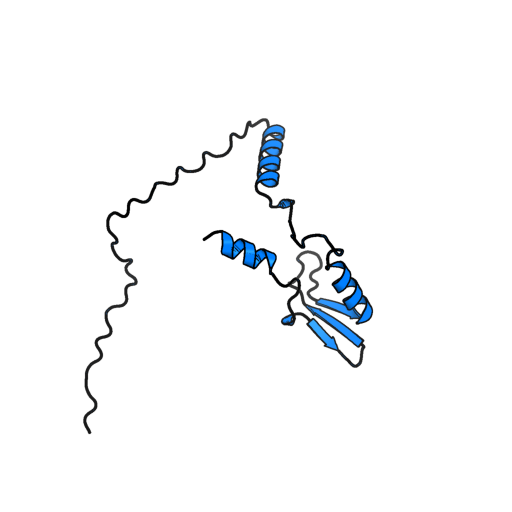id, E-value, and alignment TM-score. A TM-score above ~0.5 is the conventional threshold for 'same fold'.

  · Functional annotations link the protein to curated databases. InterPro entries identify conserved domains and families by matching the sequence against member-database signatures (Pfam, PROSITE, CDD, …). Gene Ontology (GO) terms describe molecular function, biological process, and cellular component in a controlled vocabulary. CATH places the structure in a hierarchical fold classification (Class/Architecture/Topology/Homologous-superfamily). The organism is the source species.

  · Plot images: a contact map (which residues are close in 3D, as an N×N binary image), a Ramachandran scatter (backbone torsion angles, revealing secondary-structure composition at a glance), and — for AlphaFold structures — a PAE heatmap (pairwise prediction confidence).

  · Structure images are PyMOL renders from six orthogonal camera directions. Cartoon representation draws helices as coils and strands as arrows; sticks shows the backbone as bonds; surface shows the solvent-excluded envelope. Rainbow coloring maps sequence position to hue (blue→red, N→C); chain coloring assigns a distinct color per polypeptide.